Protein AF-A0AAV5VTJ0-F1 (afdb_monomer_lite)

Secondary structure (DSSP, 8-state):
--HHHHHHHHHHHHHHHHHHHHHHHHHHHHGGGTS-HHHHHHHHHHHHHHHHHHHIIIII-EEEEEGGGTEEEEESHHHHTT-S-HHHHHHHHHHHHHHHHHHHHHHHHHHHS-TT-TT-TTGGG--

Sequence (127 aa):
LSDHQLRIICLVITCISLPLNTFCLYLIIAARKIYAPDIFKVTILLQILYMIENVYFTVMFLPFYYGSYGGGYCIGFVCNTKLIPHYALSVIMMSNLSGLFIVLLFFRHQHLMSSPSKLLLGNLASK

Structure (mmCIF, N/CA/C/O backbone):
data_AF-A0AAV5VTJ0-F1
#
_entry.id   AF-A0AAV5VTJ0-F1
#
loop_
_atom_site.group_PDB
_atom_site.id
_atom_site.type_symbol
_atom_site.label_atom_id
_atom_site.label_alt_id
_atom_site.label_comp_id
_atom_site.label_asym_id
_atom_site.label_entity_id
_atom_site.label_seq_id
_atom_site.pdbx_PDB_ins_code
_atom_site.Cartn_x
_atom_site.Cartn_y
_atom_site.Cartn_z
_atom_site.occupancy
_atom_site.B_iso_or_equiv
_atom_site.auth_seq_id
_atom_site.auth_comp_id
_atom_site.auth_asym_id
_atom_site.auth_atom_id
_atom_site.pdbx_PDB_model_num
ATOM 1 N N . LEU A 1 1 ? 6.403 4.916 -24.927 1.00 71.75 1 LEU A N 1
ATOM 2 C CA . LEU A 1 1 ? 6.904 5.184 -23.563 1.00 71.75 1 LEU A CA 1
ATOM 3 C C . LEU A 1 1 ? 8.017 4.184 -23.305 1.00 71.75 1 LEU A C 1
ATOM 5 O O . LEU A 1 1 ? 7.766 3.003 -23.510 1.00 71.75 1 LEU A O 1
ATOM 9 N N . SER A 1 2 ? 9.236 4.625 -22.997 1.00 82.88 2 SER A N 1
ATOM 10 C CA . SER A 1 2 ? 10.346 3.690 -22.760 1.00 82.88 2 SER A CA 1
ATOM 11 C C . SER A 1 2 ? 10.342 3.167 -21.320 1.00 82.88 2 SER A C 1
ATOM 13 O O . SER A 1 2 ? 9.862 3.844 -20.409 1.00 82.88 2 SER A O 1
ATOM 15 N N . ASP A 1 3 ? 10.935 1.994 -21.091 1.00 77.69 3 ASP A N 1
ATOM 16 C CA . ASP A 1 3 ? 11.077 1.397 -19.752 1.00 77.69 3 ASP A CA 1
ATOM 17 C C . ASP A 1 3 ? 11.766 2.335 -18.756 1.00 77.69 3 ASP A C 1
ATOM 19 O O . ASP A 1 3 ? 11.430 2.372 -17.572 1.00 77.69 3 ASP A O 1
ATOM 23 N N . HIS A 1 4 ? 12.719 3.137 -19.236 1.00 80.75 4 HIS A N 1
ATOM 24 C CA . HIS A 1 4 ? 13.413 4.119 -18.413 1.00 80.75 4 HIS A CA 1
ATOM 25 C C . HIS A 1 4 ? 12.478 5.254 -17.970 1.00 80.75 4 HIS A C 1
ATOM 27 O O . HIS A 1 4 ? 12.547 5.695 -16.822 1.00 80.75 4 HIS A O 1
ATOM 33 N N . GLN A 1 5 ? 11.589 5.719 -18.852 1.00 85.00 5 GLN A N 1
ATOM 34 C CA . GLN A 1 5 ? 10.587 6.727 -18.498 1.00 85.00 5 GLN A CA 1
ATOM 35 C C . GLN A 1 5 ? 9.607 6.174 -17.459 1.00 85.00 5 GLN A C 1
ATOM 37 O O . GLN A 1 5 ? 9.310 6.851 -16.479 1.00 85.00 5 GLN A O 1
ATOM 42 N N . LEU A 1 6 ? 9.176 4.922 -17.626 1.00 82.44 6 LEU A N 1
ATOM 43 C CA . LEU A 1 6 ? 8.288 4.240 -16.684 1.00 82.44 6 LEU A CA 1
ATOM 44 C C . LEU A 1 6 ? 8.899 4.102 -15.290 1.00 82.44 6 LEU A C 1
ATOM 46 O O . LEU A 1 6 ? 8.257 4.450 -14.301 1.00 82.44 6 LEU A O 1
ATOM 50 N N . ARG A 1 7 ? 10.166 3.684 -15.206 1.00 82.06 7 ARG A N 1
ATOM 51 C CA . ARG A 1 7 ? 10.890 3.606 -13.929 1.00 82.06 7 ARG A CA 1
ATOM 52 C C . ARG A 1 7 ? 10.983 4.960 -13.230 1.00 82.06 7 ARG A C 1
ATOM 54 O O . ARG A 1 7 ? 10.762 5.023 -12.026 1.00 82.06 7 ARG A O 1
ATOM 61 N N . ILE A 1 8 ? 11.290 6.034 -13.966 1.00 86.31 8 ILE A N 1
ATOM 62 C CA . ILE A 1 8 ? 11.360 7.388 -13.393 1.00 86.31 8 ILE A CA 1
ATOM 63 C C . ILE A 1 8 ? 9.998 7.796 -12.832 1.00 86.31 8 ILE A C 1
ATOM 65 O O . ILE A 1 8 ? 9.927 8.255 -11.695 1.00 86.31 8 ILE A O 1
ATOM 69 N N . ILE A 1 9 ? 8.921 7.601 -13.597 1.00 87.75 9 ILE A N 1
ATOM 70 C CA . ILE A 1 9 ? 7.563 7.949 -13.163 1.00 87.75 9 ILE A CA 1
ATOM 71 C C . ILE A 1 9 ? 7.213 7.210 -11.866 1.00 87.75 9 ILE A C 1
ATOM 73 O O . ILE A 1 9 ? 6.792 7.839 -10.896 1.00 87.75 9 ILE A O 1
ATOM 77 N N . CYS A 1 10 ? 7.438 5.898 -11.807 1.00 86.00 10 CYS A N 1
ATOM 78 C CA . CYS A 1 10 ? 7.128 5.104 -10.619 1.00 86.00 10 CYS A CA 1
ATOM 79 C C . CYS A 1 10 ? 8.002 5.469 -9.410 1.00 86.00 10 CYS A C 1
ATOM 81 O O . CYS A 1 10 ? 7.494 5.532 -8.289 1.00 86.00 10 CYS A O 1
ATOM 83 N N . LEU A 1 11 ? 9.282 5.791 -9.617 1.00 85.81 11 LEU A N 1
ATOM 84 C CA . LEU A 1 11 ? 10.149 6.305 -8.553 1.00 85.81 11 LEU A CA 1
ATOM 85 C C . LEU A 1 11 ? 9.630 7.634 -7.997 1.00 85.81 11 LEU A C 1
ATOM 87 O O . LEU A 1 11 ? 9.520 7.773 -6.782 1.00 85.81 11 LEU A O 1
ATOM 91 N N . VAL A 1 12 ? 9.243 8.576 -8.860 1.00 91.31 12 VAL A N 1
ATOM 92 C CA . VAL A 1 12 ? 8.669 9.864 -8.434 1.00 91.31 12 VAL A CA 1
ATOM 93 C C . VAL A 1 12 ? 7.375 9.652 -7.647 1.00 91.31 12 VAL A C 1
ATOM 95 O O . VAL A 1 12 ? 7.222 10.225 -6.568 1.00 91.31 12 VAL A O 1
ATOM 98 N N . ILE A 1 13 ? 6.479 8.785 -8.135 1.00 89.62 13 ILE A N 1
ATOM 99 C CA . ILE A 1 13 ? 5.248 8.423 -7.419 1.00 89.62 13 ILE A CA 1
ATOM 100 C C . ILE A 1 13 ? 5.584 7.885 -6.026 1.00 89.62 13 ILE A C 1
ATOM 102 O O . ILE A 1 13 ? 4.988 8.332 -5.053 1.00 89.62 13 ILE A O 1
ATOM 106 N N . THR A 1 14 ? 6.569 6.992 -5.916 1.00 88.06 14 THR A N 1
ATOM 107 C CA . THR A 1 14 ? 7.010 6.418 -4.632 1.00 88.06 14 THR A CA 1
ATOM 108 C C . THR A 1 14 ? 7.567 7.474 -3.688 1.00 88.06 14 THR A C 1
ATOM 110 O O . THR A 1 14 ? 7.222 7.504 -2.509 1.00 88.06 14 THR A O 1
ATOM 113 N N . CYS A 1 15 ? 8.429 8.356 -4.197 1.00 90.50 15 CYS A N 1
ATOM 114 C CA . CYS A 1 15 ? 9.053 9.415 -3.409 1.00 90.50 15 CYS A CA 1
ATOM 115 C C . CYS A 1 15 ? 8.029 10.400 -2.841 1.00 90.50 15 CYS A C 1
ATOM 117 O O . CYS A 1 15 ? 8.274 10.977 -1.788 1.00 90.50 15 CYS A O 1
ATOM 119 N N . ILE A 1 16 ? 6.890 10.580 -3.510 1.00 93.81 16 ILE A N 1
ATOM 120 C CA . ILE A 1 16 ? 5.790 11.418 -3.023 1.00 93.81 16 ILE A CA 1
ATOM 121 C C . ILE A 1 16 ? 4.854 10.611 -2.113 1.00 93.81 16 ILE A C 1
ATOM 123 O O . ILE A 1 16 ? 4.449 11.087 -1.051 1.00 93.81 16 ILE A O 1
ATOM 127 N N . SER A 1 17 ? 4.511 9.381 -2.500 1.00 91.94 17 SER A N 1
ATOM 128 C CA . SER A 1 17 ? 3.521 8.562 -1.801 1.00 91.94 17 SER A CA 1
ATOM 129 C C . SER A 1 17 ? 4.019 8.068 -0.443 1.00 91.94 17 SER A C 1
ATOM 131 O O . SER A 1 17 ? 3.242 8.038 0.510 1.00 91.94 17 SER A O 1
ATOM 133 N N . LEU A 1 18 ? 5.296 7.702 -0.314 1.00 91.75 18 LEU A N 1
ATOM 134 C CA . LEU A 1 18 ? 5.852 7.174 0.932 1.00 91.75 18 LEU A CA 1
ATOM 135 C C . LEU A 1 18 ? 5.824 8.192 2.082 1.00 91.75 18 LEU A C 1
ATOM 137 O O . LEU A 1 18 ? 5.304 7.839 3.146 1.00 91.75 18 LEU A O 1
ATOM 141 N N . PRO A 1 19 ? 6.315 9.438 1.918 1.00 94.00 19 PRO A N 1
ATOM 142 C CA . PRO A 1 19 ? 6.228 10.449 2.969 1.00 94.00 19 PRO A CA 1
ATOM 143 C C . PRO A 1 19 ? 4.787 10.731 3.387 1.00 94.00 19 PRO A C 1
ATOM 145 O O . PRO A 1 19 ? 4.497 10.777 4.580 1.00 94.00 19 PRO A O 1
ATOM 148 N N . LEU A 1 20 ? 3.870 10.845 2.420 1.00 94.12 20 LEU A N 1
ATOM 149 C CA . LEU A 1 20 ? 2.453 11.083 2.698 1.00 94.12 20 LEU A CA 1
ATOM 150 C C . LEU A 1 20 ? 1.830 9.925 3.486 1.00 94.12 20 LEU A C 1
ATOM 152 O O . LEU A 1 20 ? 1.194 10.156 4.510 1.00 94.12 20 LEU A O 1
ATOM 156 N N . ASN A 1 21 ? 2.064 8.678 3.074 1.00 92.69 21 ASN A N 1
ATOM 157 C CA . ASN A 1 21 ? 1.544 7.507 3.785 1.00 92.69 21 ASN A CA 1
ATOM 158 C C . ASN A 1 21 ? 2.165 7.331 5.175 1.00 92.69 21 ASN A C 1
ATOM 160 O O . ASN A 1 21 ? 1.480 6.889 6.098 1.00 92.69 21 ASN A O 1
ATOM 164 N N . THR A 1 22 ? 3.433 7.709 5.340 1.00 93.00 22 THR A N 1
ATOM 165 C CA . THR A 1 22 ? 4.109 7.726 6.645 1.00 93.00 22 THR A CA 1
ATOM 166 C C . THR A 1 22 ? 3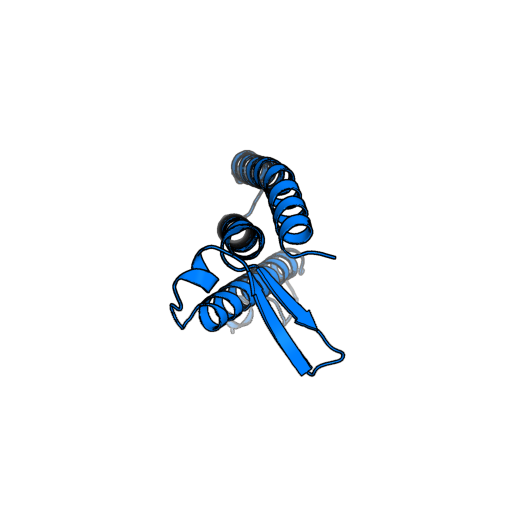.491 8.785 7.554 1.00 93.00 22 THR A C 1
ATOM 168 O O . THR A 1 22 ? 3.224 8.522 8.725 1.00 93.00 22 THR A O 1
ATOM 171 N N . PHE A 1 23 ? 3.197 9.968 7.012 1.00 95.19 23 PHE A N 1
ATOM 172 C CA . PHE A 1 23 ? 2.501 11.022 7.740 1.00 95.19 23 PHE A CA 1
ATOM 173 C C . PHE A 1 23 ? 1.076 10.598 8.128 1.00 95.19 23 PHE A C 1
ATOM 175 O O . PHE A 1 23 ? 0.668 10.792 9.271 1.00 95.19 23 PHE A O 1
ATOM 182 N N . CYS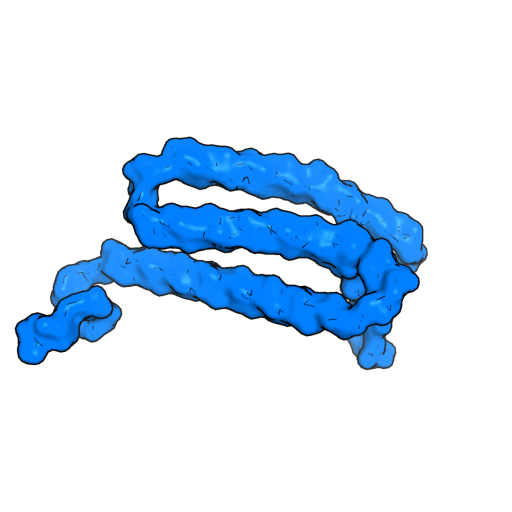 A 1 24 ? 0.341 9.930 7.235 1.00 92.50 24 CYS A N 1
ATOM 183 C CA . CYS A 1 24 ? -0.959 9.342 7.564 1.00 92.50 24 CYS A CA 1
ATOM 184 C C . CYS A 1 24 ? -0.852 8.311 8.694 1.00 92.50 24 CYS A C 1
ATOM 186 O O . CYS A 1 24 ? -1.643 8.358 9.635 1.00 92.50 24 CYS A O 1
ATOM 188 N N . LEU A 1 25 ? 0.143 7.419 8.649 1.00 94.25 25 LEU A N 1
ATOM 189 C CA . LEU A 1 25 ? 0.392 6.455 9.722 1.00 94.25 25 LEU A CA 1
ATOM 190 C C . LEU A 1 25 ? 0.663 7.162 11.058 1.00 94.25 25 LEU A C 1
ATOM 192 O O . LEU A 1 25 ? 0.088 6.787 12.080 1.00 94.25 25 LEU A O 1
ATOM 196 N N . TYR A 1 26 ? 1.475 8.220 11.041 1.00 95.81 26 TYR A N 1
ATOM 197 C CA . TYR A 1 26 ? 1.723 9.056 12.214 1.00 95.81 26 TYR A CA 1
ATOM 198 C C . TYR A 1 26 ? 0.426 9.658 12.776 1.00 95.81 26 TYR A C 1
ATOM 200 O O . TYR A 1 26 ? 0.174 9.550 13.978 1.00 95.81 26 TYR A O 1
ATOM 208 N N . LEU A 1 27 ? -0.434 10.224 11.923 1.00 93.69 27 LEU A N 1
ATOM 209 C CA . LEU A 1 27 ? -1.722 10.782 12.345 1.00 93.69 27 LEU A CA 1
ATOM 210 C C . LEU A 1 27 ? -2.658 9.718 12.930 1.00 93.69 27 LEU A C 1
ATOM 212 O O . LEU A 1 27 ? -3.305 9.975 13.944 1.00 93.69 27 LEU A O 1
ATOM 216 N N . ILE A 1 28 ? -2.712 8.519 12.340 1.00 91.75 28 ILE A N 1
ATOM 217 C CA . ILE A 1 28 ? -3.514 7.406 12.870 1.00 91.75 28 ILE A CA 1
ATOM 218 C C . ILE A 1 28 ? -3.037 7.058 14.282 1.00 91.75 28 ILE A C 1
ATOM 220 O O . ILE A 1 28 ? -3.855 6.975 15.198 1.00 91.75 28 ILE A O 1
ATOM 224 N N . ILE A 1 29 ? -1.722 6.919 14.484 1.00 93.44 29 ILE A N 1
ATOM 225 C CA . ILE A 1 29 ? -1.129 6.627 15.797 1.00 93.44 29 ILE A CA 1
ATOM 226 C C . ILE A 1 29 ? -1.438 7.745 16.802 1.00 93.44 29 ILE A C 1
ATOM 22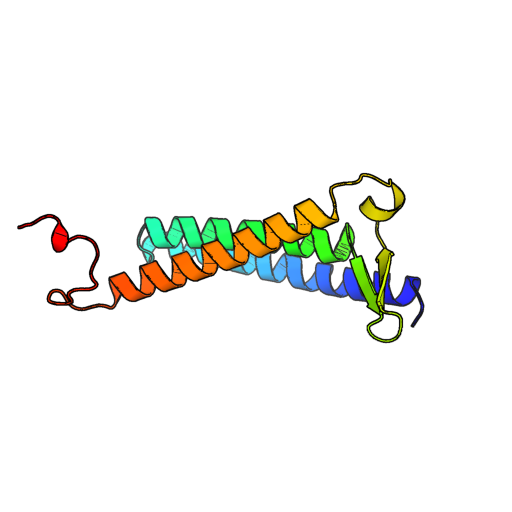8 O O . ILE A 1 29 ? -1.833 7.454 17.933 1.00 93.44 29 ILE A O 1
ATOM 232 N N . ALA A 1 30 ? -1.313 9.012 16.400 1.00 93.44 30 ALA A N 1
ATOM 233 C CA . ALA A 1 30 ? -1.654 10.154 17.249 1.00 93.44 30 ALA A CA 1
ATOM 234 C C . ALA A 1 30 ? -3.144 10.150 17.644 1.00 93.44 30 ALA A C 1
ATOM 236 O O . ALA A 1 30 ? -3.496 10.459 18.785 1.00 93.44 30 ALA A O 1
ATOM 237 N N . ALA A 1 31 ? -4.016 9.712 16.737 1.00 90.00 31 ALA A N 1
ATOM 238 C CA . ALA A 1 31 ? -5.453 9.585 16.950 1.00 90.00 31 ALA A CA 1
ATOM 239 C C . ALA A 1 31 ? -5.874 8.297 17.690 1.00 90.00 31 ALA A C 1
ATOM 241 O O . ALA A 1 31 ? -7.071 8.050 17.844 1.00 90.00 31 ALA A O 1
ATOM 242 N N . ARG A 1 32 ? -4.935 7.490 18.213 1.00 90.50 32 ARG A N 1
ATOM 243 C CA . ARG A 1 32 ? -5.215 6.215 18.907 1.00 90.50 32 ARG A CA 1
ATOM 244 C C . ARG A 1 32 ? -6.307 6.303 19.976 1.00 90.50 32 ARG A C 1
ATOM 246 O O . ARG A 1 32 ? -7.050 5.347 20.152 1.00 90.50 32 ARG A O 1
ATOM 253 N N . LYS A 1 33 ? -6.397 7.424 20.699 1.00 88.38 33 LYS A N 1
ATOM 254 C CA . LYS A 1 33 ? -7.373 7.613 21.789 1.00 88.38 33 LYS A CA 1
ATOM 255 C C . LYS A 1 33 ? -8.821 7.765 21.306 1.00 88.38 33 LYS A C 1
ATOM 257 O O . LYS A 1 33 ? -9.729 7.611 22.110 1.00 88.38 33 LYS A O 1
ATOM 262 N N . ILE A 1 34 ? -9.027 8.093 20.031 1.00 86.62 34 ILE A N 1
ATOM 263 C CA . ILE A 1 34 ? -10.351 8.339 19.443 1.00 86.62 34 ILE A CA 1
ATOM 264 C C . ILE A 1 34 ? -10.980 7.027 18.956 1.00 86.62 34 ILE A C 1
ATOM 266 O O . ILE A 1 34 ? -12.196 6.866 18.981 1.00 86.62 34 ILE A O 1
ATOM 270 N N . TYR A 1 35 ? -10.156 6.079 18.512 1.00 81.94 35 TYR A N 1
ATOM 271 C CA . TYR A 1 35 ? -10.622 4.843 17.895 1.00 81.94 35 TYR A CA 1
ATOM 272 C C . TYR A 1 35 ? -10.888 3.739 18.919 1.00 81.94 35 TYR A C 1
ATOM 274 O O . TYR A 1 35 ? -10.122 3.537 19.862 1.00 81.94 35 TYR A O 1
ATOM 282 N N . ALA A 1 36 ? -11.930 2.944 18.662 1.00 87.25 36 ALA A N 1
ATOM 283 C CA . ALA A 1 36 ? -12.095 1.653 19.318 1.00 87.25 36 ALA A CA 1
ATOM 284 C C . ALA A 1 36 ? -10.856 0.770 19.050 1.00 87.25 36 ALA A C 1
ATOM 286 O O . ALA A 1 36 ? -10.317 0.796 17.937 1.00 87.25 36 ALA A O 1
ATOM 287 N N . PRO A 1 37 ? -10.399 -0.026 20.034 1.00 86.19 37 PRO A N 1
ATOM 288 C CA . PRO A 1 37 ? -9.130 -0.748 19.950 1.00 86.19 37 PRO A CA 1
ATOM 289 C C . PRO A 1 37 ? -9.053 -1.705 18.753 1.00 86.19 37 PRO A C 1
ATOM 291 O O . PRO A 1 37 ? -7.984 -1.843 18.160 1.00 86.19 37 PRO A O 1
ATOM 294 N N . ASP A 1 38 ? -10.165 -2.328 18.361 1.00 84.75 38 ASP A N 1
ATOM 295 C CA . ASP A 1 38 ? -10.189 -3.269 17.235 1.00 84.75 38 ASP A CA 1
ATOM 296 C C . ASP A 1 38 ? -10.135 -2.553 15.881 1.00 84.75 38 ASP A C 1
ATOM 298 O O . ASP A 1 38 ? -9.339 -2.922 15.018 1.00 84.75 38 ASP A O 1
ATOM 302 N N . ILE A 1 39 ? -10.874 -1.447 15.734 1.00 87.12 39 ILE A N 1
ATOM 303 C CA . ILE A 1 39 ? -10.810 -0.575 14.549 1.00 87.12 39 ILE A CA 1
ATOM 304 C C . ILE A 1 39 ? -9.398 -0.005 14.390 1.00 87.12 39 ILE A C 1
ATOM 306 O O . ILE A 1 39 ? -8.857 0.019 13.284 1.00 87.12 39 ILE A O 1
ATOM 310 N N . PHE A 1 40 ? -8.771 0.410 15.492 1.00 89.38 40 PHE A N 1
ATOM 311 C CA . PHE A 1 40 ? -7.411 0.940 15.484 1.00 89.38 40 PHE A CA 1
ATOM 312 C C . PHE A 1 40 ? -6.389 -0.088 14.977 1.00 89.38 40 PHE A C 1
ATOM 314 O O . PHE A 1 40 ? -5.599 0.227 14.087 1.00 89.38 40 PHE A O 1
ATOM 321 N N . LYS A 1 41 ? -6.428 -1.327 15.490 1.00 89.88 41 LYS A N 1
ATOM 322 C CA . LYS A 1 41 ? -5.522 -2.409 15.056 1.00 89.88 41 LYS A CA 1
ATOM 323 C C . LYS A 1 41 ? -5.658 -2.696 13.560 1.00 89.88 41 LYS A C 1
ATOM 325 O O . LYS A 1 41 ? -4.644 -2.759 12.868 1.00 89.88 41 LYS A O 1
ATOM 330 N N . VAL A 1 42 ? -6.893 -2.831 13.065 1.00 90.88 42 VAL A N 1
ATOM 331 C CA . VAL A 1 42 ? -7.156 -3.092 11.639 1.00 90.88 42 VAL A CA 1
ATOM 332 C C . VAL A 1 42 ? -6.673 -1.929 10.776 1.00 90.88 42 VAL A C 1
ATOM 334 O O . VAL A 1 42 ? -6.028 -2.159 9.760 1.00 90.88 42 VAL A O 1
ATOM 337 N N . THR A 1 43 ? -6.912 -0.687 11.203 1.00 89.62 43 THR A N 1
ATOM 338 C CA . THR A 1 43 ? -6.493 0.513 10.460 1.00 89.62 43 THR A CA 1
ATOM 339 C C . THR A 1 43 ? -4.968 0.621 10.364 1.00 89.62 43 THR A C 1
ATOM 341 O O . THR A 1 43 ? -4.441 0.887 9.287 1.00 89.62 43 THR A O 1
ATOM 344 N N . ILE A 1 44 ? -4.243 0.377 11.462 1.00 93.56 44 ILE A N 1
ATOM 345 C CA . ILE A 1 44 ? -2.771 0.371 11.459 1.00 93.56 44 ILE A CA 1
ATOM 346 C C . ILE A 1 44 ? -2.235 -0.732 10.545 1.00 93.56 44 ILE A C 1
ATOM 348 O O . ILE A 1 44 ? -1.353 -0.472 9.728 1.00 93.56 44 ILE A O 1
ATOM 352 N N . LEU A 1 45 ? -2.773 -1.950 10.660 1.00 92.88 45 LEU A N 1
ATOM 353 C CA . LEU A 1 45 ? -2.338 -3.076 9.837 1.00 92.88 45 LEU A CA 1
ATOM 354 C C . LEU A 1 45 ? -2.579 -2.805 8.347 1.00 92.88 45 LEU A C 1
ATOM 356 O O . LEU A 1 45 ? -1.688 -3.038 7.533 1.00 92.88 45 LEU A O 1
ATOM 360 N N . LEU A 1 46 ? -3.748 -2.256 8.007 1.00 92.12 46 LEU A N 1
ATOM 361 C CA . LEU A 1 46 ? -4.096 -1.850 6.649 1.00 92.12 46 LEU A CA 1
ATOM 362 C C . LEU A 1 46 ? -3.114 -0.798 6.113 1.00 92.12 46 LEU A C 1
ATOM 364 O O . LEU A 1 46 ? -2.601 -0.956 5.009 1.00 92.12 46 LEU A O 1
ATOM 368 N N . GLN A 1 47 ? -2.798 0.235 6.901 1.00 93.88 47 GLN A N 1
ATOM 369 C CA . GLN A 1 47 ? -1.869 1.292 6.489 1.00 93.88 47 GLN A CA 1
ATOM 370 C C . GLN A 1 47 ? -0.445 0.758 6.267 1.00 93.88 47 GLN A C 1
ATOM 372 O O . GLN A 1 47 ? 0.208 1.138 5.296 1.00 93.88 47 GLN A O 1
ATOM 377 N N . ILE A 1 48 ? 0.037 -0.142 7.132 1.00 92.69 48 ILE A N 1
ATOM 378 C CA . ILE A 1 48 ? 1.358 -0.772 6.982 1.00 92.69 48 ILE A CA 1
ATOM 379 C C . ILE A 1 48 ? 1.405 -1.628 5.714 1.00 92.69 48 ILE A C 1
ATOM 381 O O . ILE A 1 48 ? 2.339 -1.497 4.923 1.00 92.69 48 ILE A O 1
ATOM 385 N N . LEU A 1 49 ? 0.398 -2.477 5.495 1.00 92.31 49 LEU A N 1
ATOM 386 C CA . LEU A 1 49 ? 0.326 -3.309 4.293 1.00 92.31 49 LEU A CA 1
ATOM 387 C C . LEU A 1 49 ? 0.235 -2.460 3.028 1.00 92.31 49 LEU A C 1
ATOM 389 O O . LEU A 1 49 ? 0.890 -2.785 2.046 1.00 92.31 49 LEU A O 1
ATOM 393 N N . TYR A 1 50 ? -0.488 -1.341 3.072 1.00 90.75 50 TYR A N 1
ATOM 394 C CA . TYR A 1 50 ? -0.593 -0.429 1.939 1.00 90.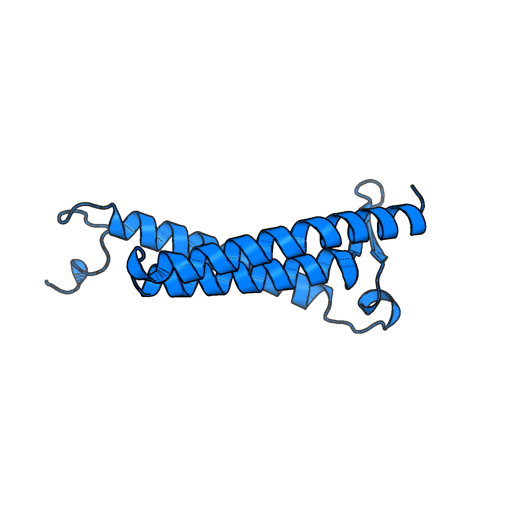75 50 TYR A CA 1
ATOM 395 C C . TYR A 1 50 ? 0.753 0.222 1.618 1.00 90.75 50 TYR A C 1
ATOM 397 O O . TYR A 1 50 ? 1.125 0.336 0.456 1.00 90.75 50 TYR A O 1
ATOM 405 N N . MET A 1 51 ? 1.532 0.604 2.635 1.00 92.44 51 MET A N 1
ATOM 406 C CA . MET A 1 51 ? 2.890 1.118 2.429 1.00 92.44 51 MET A CA 1
ATOM 407 C C . MET A 1 51 ? 3.823 0.064 1.826 1.00 92.44 51 MET A C 1
ATOM 409 O O . MET A 1 51 ? 4.559 0.376 0.890 1.00 92.44 51 MET A O 1
ATOM 413 N N . ILE A 1 52 ? 3.786 -1.170 2.341 1.00 90.56 52 ILE A N 1
ATOM 414 C CA . ILE A 1 52 ? 4.581 -2.288 1.809 1.00 90.56 52 ILE A CA 1
ATOM 415 C C . ILE A 1 52 ? 4.193 -2.562 0.359 1.00 90.56 52 ILE A C 1
ATOM 417 O O . ILE A 1 52 ? 5.068 -2.688 -0.495 1.00 90.56 52 ILE A O 1
ATOM 421 N N . GLU A 1 53 ? 2.894 -2.619 0.076 1.00 88.88 53 GLU A N 1
ATOM 422 C CA . GLU A 1 53 ? 2.375 -2.837 -1.264 1.00 88.88 53 GLU A CA 1
ATOM 423 C C . GLU A 1 53 ? 2.803 -1.718 -2.215 1.00 88.88 53 GLU A C 1
ATOM 425 O O . GLU A 1 53 ? 3.311 -2.004 -3.295 1.00 88.88 53 GLU A O 1
ATOM 430 N N . ASN A 1 54 ? 2.688 -0.455 -1.799 1.00 88.12 54 ASN A N 1
ATOM 431 C CA . ASN A 1 54 ? 3.102 0.689 -2.606 1.00 88.12 54 ASN A CA 1
ATOM 432 C C . ASN A 1 54 ? 4.576 0.553 -3.011 1.00 88.12 54 ASN A C 1
ATOM 434 O O . ASN A 1 54 ? 4.876 0.554 -4.196 1.00 88.12 54 ASN A O 1
ATOM 438 N N . VAL A 1 55 ? 5.479 0.289 -2.058 1.00 86.94 55 VAL A N 1
ATOM 439 C CA . VAL A 1 55 ? 6.908 0.050 -2.349 1.00 86.94 55 VAL A CA 1
ATOM 440 C C . VAL A 1 55 ? 7.115 -1.160 -3.257 1.00 86.94 55 VAL A C 1
ATOM 442 O O . VAL A 1 55 ? 7.940 -1.122 -4.177 1.00 86.94 55 VAL A O 1
ATOM 445 N N . TYR A 1 56 ? 6.383 -2.244 -3.003 1.00 85.81 56 TYR A N 1
ATOM 446 C CA . TYR A 1 56 ? 6.493 -3.458 -3.794 1.00 85.81 56 TYR A CA 1
ATOM 447 C C . TYR A 1 56 ? 6.113 -3.195 -5.254 1.00 85.81 56 TYR A C 1
ATOM 449 O O . TYR A 1 56 ? 6.895 -3.518 -6.143 1.00 85.81 56 TYR A O 1
ATOM 457 N N . PHE A 1 57 ? 4.983 -2.536 -5.510 1.00 81.56 57 PHE A N 1
ATOM 458 C CA . PHE A 1 57 ? 4.473 -2.312 -6.863 1.00 81.56 57 PHE A CA 1
ATOM 459 C C . PHE A 1 57 ? 5.139 -1.175 -7.630 1.00 81.56 57 PHE A C 1
ATOM 461 O O . PHE A 1 57 ? 5.027 -1.131 -8.853 1.00 81.56 57 PHE A O 1
ATOM 468 N N . THR A 1 58 ? 5.806 -0.241 -6.954 1.00 79.06 58 THR A N 1
ATOM 469 C CA . THR A 1 58 ? 6.429 0.910 -7.621 1.00 79.06 58 THR A CA 1
ATOM 470 C C . THR A 1 58 ? 7.944 0.790 -7.771 1.00 79.06 58 THR A C 1
ATOM 472 O O . THR A 1 58 ? 8.521 1.439 -8.646 1.00 79.06 58 THR A O 1
ATOM 475 N N . VAL A 1 59 ? 8.603 -0.034 -6.949 1.00 77.94 59 VAL A N 1
ATOM 476 C CA . VAL A 1 59 ? 10.069 -0.195 -6.963 1.00 77.94 59 VAL A CA 1
ATOM 477 C C . VAL A 1 59 ? 10.481 -1.628 -7.282 1.00 77.94 59 VAL A C 1
ATOM 479 O O . VAL A 1 59 ? 11.402 -1.853 -8.075 1.00 77.94 59 VAL A O 1
ATOM 482 N N . MET A 1 60 ? 9.834 -2.613 -6.657 1.00 74.81 60 MET A N 1
ATOM 483 C CA . MET A 1 60 ? 10.283 -4.004 -6.730 1.00 74.81 60 MET A CA 1
ATOM 484 C C . MET A 1 60 ? 9.713 -4.744 -7.942 1.00 74.81 60 MET A C 1
ATOM 486 O O . MET A 1 60 ? 10.473 -5.383 -8.677 1.00 74.81 60 MET A O 1
ATOM 490 N N . PHE A 1 61 ? 8.406 -4.633 -8.152 1.00 73.50 61 PHE A N 1
ATOM 491 C CA . PHE A 1 61 ? 7.611 -5.360 -9.129 1.00 73.50 61 PHE A CA 1
ATOM 492 C C . PHE A 1 61 ? 6.678 -4.382 -9.846 1.00 73.50 61 PHE A C 1
ATOM 494 O O . PHE A 1 61 ? 5.621 -4.043 -9.334 1.00 73.50 61 PHE A O 1
ATOM 501 N N . LEU A 1 62 ? 7.078 -3.924 -11.030 1.00 74.56 62 LEU A N 1
ATOM 502 C CA . LEU A 1 62 ? 6.331 -2.979 -11.858 1.00 74.56 62 LEU A CA 1
ATOM 503 C C . LEU A 1 62 ? 5.629 -3.762 -12.988 1.00 74.56 62 LEU A C 1
ATOM 505 O O . LEU A 1 62 ? 6.241 -3.984 -14.040 1.00 74.56 62 LEU A O 1
ATOM 509 N N . PRO A 1 63 ? 4.400 -4.277 -12.791 1.00 72.12 63 PRO A N 1
ATOM 510 C CA . PRO A 1 63 ? 3.704 -5.031 -13.824 1.00 72.12 63 PRO A CA 1
ATOM 511 C C . PRO A 1 63 ? 3.140 -4.084 -14.888 1.00 72.12 63 PRO A C 1
ATOM 513 O O . PRO A 1 63 ? 2.315 -3.221 -14.593 1.00 72.12 63 PRO A O 1
ATOM 516 N N . PHE A 1 64 ? 3.539 -4.275 -16.143 1.00 72.44 64 PHE A N 1
ATOM 517 C CA . PHE A 1 64 ? 2.915 -3.629 -17.296 1.00 72.44 64 PHE A CA 1
ATOM 518 C C . PHE A 1 64 ? 2.050 -4.626 -18.042 1.00 72.44 64 PHE A C 1
ATOM 520 O O . PHE A 1 64 ? 2.547 -5.641 -18.522 1.00 72.44 64 PHE A O 1
ATOM 527 N N . TYR A 1 65 ? 0.759 -4.320 -18.159 1.00 68.50 65 TYR A N 1
ATOM 528 C CA . TYR A 1 65 ? -0.193 -5.119 -18.921 1.00 68.50 65 TYR A CA 1
ATOM 529 C C . TYR A 1 65 ? -0.513 -4.436 -20.250 1.00 68.50 65 TYR A C 1
ATOM 531 O O . TYR A 1 65 ? -1.032 -3.319 -20.277 1.00 68.50 65 TYR A O 1
ATOM 539 N N . TYR A 1 66 ? -0.233 -5.115 -21.359 1.00 63.12 66 TYR A N 1
ATOM 540 C CA . TYR A 1 66 ? -0.660 -4.691 -22.683 1.00 63.12 66 TYR A CA 1
ATOM 541 C C . TYR A 1 66 ? -1.932 -5.443 -23.064 1.00 63.12 66 TYR A C 1
ATOM 543 O O . TYR A 1 66 ? -1.881 -6.537 -23.629 1.00 63.12 66 TYR A O 1
ATOM 551 N N . GLY A 1 67 ? -3.086 -4.826 -22.794 1.00 58.56 67 GLY A N 1
ATOM 552 C CA . GLY A 1 67 ? -4.393 -5.414 -23.111 1.00 58.56 67 GLY A CA 1
ATOM 553 C C . GLY A 1 67 ? -4.549 -5.811 -24.581 1.00 58.56 67 GLY A C 1
ATOM 554 O O . GLY A 1 67 ? -5.175 -6.822 -24.874 1.00 58.56 67 GLY A O 1
ATOM 555 N N . SER A 1 68 ? -3.898 -5.085 -25.492 1.00 61.22 68 SER A N 1
ATOM 556 C CA . SER A 1 68 ? -3.921 -5.355 -26.933 1.00 61.22 68 SER A CA 1
ATOM 557 C C . SER A 1 68 ? -3.222 -6.657 -27.342 1.00 61.22 68 SER A C 1
ATOM 559 O O . SER A 1 68 ? -3.526 -7.191 -28.401 1.00 61.22 68 SER A O 1
ATOM 561 N N . TYR A 1 69 ? -2.287 -7.159 -26.529 1.00 54.12 69 TYR A N 1
ATOM 562 C CA . TYR A 1 69 ? -1.467 -8.335 -26.848 1.00 54.12 69 TYR A CA 1
ATOM 563 C C . TYR A 1 69 ? -1.717 -9.512 -25.893 1.00 54.12 69 TYR A C 1
ATOM 565 O O . TYR A 1 69 ? -1.008 -10.512 -25.965 1.00 54.12 69 TYR A O 1
ATOM 573 N N . GLY A 1 70 ? -2.699 -9.399 -24.986 1.00 54.78 70 GLY A N 1
ATOM 574 C CA . GLY A 1 70 ? -3.017 -10.440 -23.999 1.00 54.78 70 GLY A CA 1
ATOM 575 C C . GLY A 1 70 ? -1.841 -10.803 -23.085 1.00 54.78 70 GLY A C 1
ATOM 576 O O . GLY A 1 70 ? -1.799 -11.900 -22.534 1.00 54.78 70 GLY A O 1
ATOM 577 N N . GLY A 1 71 ? -0.865 -9.903 -22.957 1.00 62.59 71 GLY A N 1
ATOM 578 C CA . GLY A 1 71 ? 0.416 -10.169 -22.322 1.00 62.59 71 GLY A CA 1
ATOM 579 C C . GLY A 1 71 ? 0.922 -8.966 -21.544 1.00 62.59 71 GLY A C 1
ATOM 580 O O . GLY A 1 71 ? 0.457 -7.838 -21.706 1.00 62.59 71 GLY A O 1
ATOM 581 N N . GLY A 1 72 ? 1.893 -9.213 -20.679 1.00 67.94 72 GLY A N 1
ATOM 582 C CA . GLY A 1 72 ? 2.531 -8.181 -19.887 1.00 67.94 72 GLY A CA 1
ATOM 583 C C . GLY A 1 72 ? 3.992 -8.500 -19.646 1.00 67.94 72 GLY A C 1
ATOM 584 O O . GLY A 1 72 ? 4.434 -9.635 -19.817 1.00 67.94 72 GLY A O 1
ATOM 585 N N . TYR A 1 73 ? 4.742 -7.488 -19.246 1.00 69.56 73 TYR A N 1
ATOM 586 C CA . TYR A 1 73 ? 6.126 -7.634 -18.826 1.00 69.56 73 TYR A CA 1
ATOM 587 C C . TYR A 1 73 ? 6.300 -6.934 -17.489 1.00 69.56 73 TYR A C 1
ATOM 589 O O . TYR A 1 73 ? 5.542 -6.026 -17.147 1.00 69.56 73 TYR A O 1
ATOM 597 N N . CYS A 1 74 ? 7.260 -7.397 -16.699 1.00 76.31 74 CYS A N 1
ATOM 598 C CA . CYS A 1 74 ? 7.507 -6.825 -15.392 1.00 76.31 74 CYS A CA 1
ATOM 599 C C . CYS A 1 74 ? 8.888 -6.175 -15.361 1.00 76.31 74 CYS A C 1
ATOM 601 O O . CYS A 1 74 ? 9.865 -6.706 -15.894 1.00 76.31 74 CYS A O 1
ATOM 603 N N . ILE A 1 75 ? 8.950 -4.993 -14.760 1.00 73.88 75 ILE A N 1
ATOM 604 C CA . ILE A 1 75 ? 10.164 -4.193 -14.630 1.00 73.88 75 ILE A CA 1
ATOM 605 C C . ILE A 1 75 ? 10.486 -4.089 -13.136 1.00 73.88 75 ILE A C 1
ATOM 607 O O . ILE A 1 75 ? 9.586 -3.943 -12.320 1.00 73.88 75 ILE A O 1
ATOM 611 N N . GLY A 1 76 ? 11.758 -4.163 -12.748 1.00 74.62 76 GLY A N 1
ATOM 612 C CA . GLY A 1 76 ? 12.166 -3.951 -11.355 1.00 74.62 76 GLY A CA 1
ATOM 613 C C . GLY A 1 76 ? 13.180 -4.971 -10.862 1.00 74.62 76 GLY A C 1
ATOM 614 O O . GLY A 1 76 ? 13.573 -5.891 -11.584 1.00 74.62 76 GLY A O 1
ATOM 615 N N . PHE A 1 77 ? 13.632 -4.786 -9.623 1.00 70.69 77 PHE A N 1
ATOM 616 C CA . PHE A 1 77 ? 14.673 -5.627 -9.026 1.00 70.69 77 PHE A CA 1
ATOM 617 C C . PHE A 1 77 ? 14.252 -7.098 -8.974 1.00 70.69 77 PHE A C 1
ATOM 619 O O . PHE A 1 77 ? 15.012 -7.999 -9.314 1.00 70.69 77 PHE A O 1
ATOM 626 N N . VAL A 1 78 ? 12.999 -7.318 -8.600 1.00 73.44 78 VAL A N 1
ATOM 627 C CA . VAL A 1 78 ? 12.426 -8.631 -8.330 1.00 73.44 78 VAL A CA 1
ATOM 628 C C . VAL A 1 78 ? 12.117 -9.378 -9.643 1.00 73.44 78 VAL A C 1
ATOM 630 O O . VAL A 1 78 ? 12.277 -10.593 -9.733 1.00 73.44 78 VAL A O 1
ATOM 633 N N . CYS A 1 79 ? 11.829 -8.644 -10.718 1.00 73.19 79 CYS A N 1
ATOM 634 C CA . CYS A 1 79 ? 11.711 -9.177 -12.078 1.00 73.19 79 CYS A CA 1
ATOM 635 C C . CYS A 1 79 ? 13.040 -9.671 -12.659 1.00 73.19 79 CYS A C 1
ATOM 637 O O . CYS A 1 79 ? 13.089 -10.718 -13.303 1.00 73.19 79 CYS A O 1
ATOM 639 N N . ASN A 1 80 ? 14.132 -8.950 -12.391 1.00 70.19 80 ASN A N 1
ATOM 640 C CA . ASN A 1 80 ? 15.461 -9.317 -12.881 1.00 70.19 80 ASN A CA 1
ATOM 641 C C . ASN A 1 80 ? 16.000 -10.600 -12.231 1.00 70.19 80 ASN A C 1
ATOM 643 O O . ASN A 1 80 ? 16.782 -11.317 -12.850 1.00 70.19 80 ASN A O 1
ATOM 647 N N . THR A 1 81 ? 15.584 -10.907 -11.000 1.00 71.88 81 THR A N 1
ATOM 648 C CA . THR A 1 81 ? 16.084 -12.069 -10.250 1.00 71.88 81 THR A CA 1
ATOM 649 C C . THR A 1 81 ? 15.371 -13.380 -10.586 1.00 71.88 81 THR A C 1
ATOM 651 O O . THR A 1 81 ? 15.755 -14.415 -10.048 1.00 71.88 81 THR A O 1
ATOM 654 N N . LYS A 1 82 ? 14.358 -13.371 -11.470 1.00 68.50 82 LYS A N 1
ATOM 655 C CA . LYS A 1 82 ? 13.554 -14.550 -11.861 1.00 68.50 82 LYS A CA 1
ATOM 656 C C . LYS A 1 82 ? 13.017 -15.380 -10.682 1.00 68.50 82 LYS A C 1
ATOM 658 O O . LYS A 1 82 ? 12.695 -16.548 -10.869 1.00 68.50 82 LYS A O 1
ATOM 663 N N . LEU A 1 83 ? 12.920 -14.825 -9.472 1.00 62.97 83 LEU A N 1
ATOM 664 C CA . LEU A 1 83 ? 12.219 -15.502 -8.379 1.00 62.97 83 LEU A CA 1
ATOM 665 C C . LEU A 1 83 ? 10.730 -15.638 -8.761 1.00 62.97 83 LEU A C 1
ATOM 667 O O . LEU A 1 83 ? 10.193 -14.810 -9.482 1.00 62.97 83 LEU A O 1
ATOM 671 N N . ILE A 1 84 ? 10.068 -16.732 -8.385 1.00 59.84 84 ILE A N 1
ATOM 672 C CA . ILE A 1 84 ? 8.822 -17.140 -9.066 1.00 59.84 84 ILE A CA 1
ATOM 673 C C . ILE A 1 84 ? 7.509 -16.902 -8.296 1.00 59.84 84 ILE A C 1
ATOM 675 O O . ILE A 1 84 ? 6.474 -16.917 -8.954 1.00 59.84 84 ILE A O 1
ATOM 679 N N . PRO A 1 85 ? 7.425 -16.531 -7.003 1.00 69.00 85 PRO A N 1
ATOM 680 C CA . PRO A 1 85 ? 6.113 -16.206 -6.449 1.00 69.00 85 PRO A CA 1
ATOM 681 C C . PRO A 1 85 ? 5.801 -14.703 -6.442 1.00 69.00 85 PRO A C 1
ATOM 683 O O . PRO A 1 85 ? 4.998 -14.275 -5.626 1.00 69.00 85 PRO A O 1
ATOM 686 N N . HIS A 1 86 ? 6.372 -13.877 -7.326 1.00 73.62 86 HIS A N 1
ATOM 687 C CA . HIS A 1 86 ? 6.108 -12.423 -7.308 1.00 73.62 86 HIS A CA 1
ATOM 688 C C . HIS A 1 86 ? 4.648 -12.083 -7.582 1.00 73.62 86 HIS A C 1
ATOM 690 O O . HIS A 1 86 ? 4.039 -11.273 -6.890 1.00 73.62 86 HIS A O 1
ATOM 696 N N . TYR A 1 87 ? 4.057 -12.782 -8.551 1.00 72.00 87 TYR A N 1
ATOM 697 C CA . TYR A 1 87 ? 2.639 -12.648 -8.856 1.00 72.00 87 TYR A CA 1
ATOM 698 C C . TYR A 1 87 ? 1.762 -13.170 -7.709 1.00 72.00 87 TYR A C 1
ATOM 700 O O . TYR A 1 87 ? 0.771 -12.545 -7.348 1.00 72.00 87 TYR A O 1
ATOM 708 N N . ALA A 1 88 ? 2.156 -14.279 -7.073 1.00 78.25 88 ALA A N 1
ATOM 709 C CA . ALA A 1 88 ? 1.447 -14.810 -5.911 1.00 78.25 88 ALA A CA 1
ATOM 710 C C . ALA A 1 88 ? 1.496 -13.833 -4.726 1.00 78.25 88 ALA A C 1
ATOM 712 O O . ALA A 1 88 ? 0.470 -13.570 -4.108 1.00 78.25 88 ALA A O 1
ATOM 713 N N . LEU A 1 89 ? 2.661 -13.240 -4.448 1.00 80.19 89 LEU A N 1
ATOM 714 C CA . LEU A 1 89 ? 2.836 -12.243 -3.395 1.00 80.19 89 LEU A CA 1
ATOM 715 C C . LEU A 1 89 ? 1.988 -10.993 -3.661 1.00 80.19 89 LEU A C 1
ATOM 717 O O . LEU A 1 89 ? 1.311 -10.511 -2.757 1.00 80.19 89 LEU A O 1
ATOM 721 N N . SER A 1 90 ? 1.967 -10.527 -4.910 1.00 78.06 90 SER A N 1
ATOM 722 C CA . SER A 1 90 ? 1.099 -9.444 -5.382 1.00 78.06 90 SER 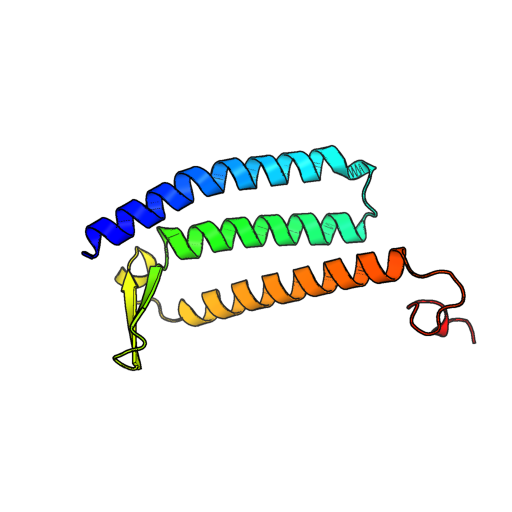A CA 1
ATOM 723 C C . SER A 1 90 ? -0.383 -9.748 -5.130 1.00 78.06 90 SER A C 1
ATOM 725 O O . SER A 1 90 ? -1.095 -8.920 -4.569 1.00 78.06 90 SER A O 1
ATOM 727 N N . VAL A 1 91 ? -0.866 -10.932 -5.518 1.00 82.19 91 VAL A N 1
ATOM 728 C CA . VAL A 1 91 ? -2.270 -11.328 -5.308 1.00 82.19 91 VAL A CA 1
ATOM 729 C C . VAL A 1 91 ? -2.598 -11.443 -3.819 1.00 82.19 91 VAL A C 1
ATOM 731 O O . VAL A 1 91 ? -3.665 -10.999 -3.391 1.00 82.19 91 VAL A O 1
ATOM 734 N N . ILE A 1 92 ? -1.685 -11.998 -3.017 1.00 85.06 92 ILE A N 1
ATOM 735 C CA . ILE A 1 92 ? -1.845 -12.114 -1.564 1.00 85.06 92 ILE A CA 1
ATOM 736 C C . ILE A 1 92 ? -1.953 -10.724 -0.928 1.00 85.06 92 ILE A C 1
ATOM 738 O O . ILE A 1 92 ? -2.865 -10.508 -0.132 1.00 85.06 92 ILE A O 1
ATOM 742 N N . MET A 1 93 ? -1.080 -9.777 -1.281 1.00 84.94 93 MET A N 1
ATOM 743 C CA . MET A 1 93 ? -1.112 -8.412 -0.737 1.00 84.94 93 MET A CA 1
ATOM 744 C C . MET A 1 93 ? -2.421 -7.692 -1.082 1.00 84.94 93 MET A C 1
ATOM 746 O O . MET A 1 93 ? -3.130 -7.265 -0.167 1.00 84.94 93 MET A O 1
ATOM 750 N N . MET A 1 94 ? -2.812 -7.691 -2.361 1.00 84.94 94 MET A N 1
ATOM 751 C CA . MET A 1 94 ? -4.067 -7.078 -2.817 1.00 84.94 94 MET A CA 1
ATOM 752 C C . MET A 1 94 ? -5.289 -7.696 -2.123 1.00 84.94 94 MET A C 1
ATOM 754 O O . MET A 1 94 ? -6.214 -6.987 -1.713 1.00 84.94 94 MET A O 1
ATOM 758 N N . SER A 1 95 ? -5.294 -9.022 -1.949 1.00 85.62 95 SER A N 1
ATOM 759 C CA . SER A 1 95 ? -6.382 -9.736 -1.267 1.00 85.62 95 SER A CA 1
ATOM 760 C C . SER A 1 95 ? -6.458 -9.370 0.215 1.00 85.62 95 SER A C 1
ATOM 762 O O . SER A 1 95 ? -7.549 -9.126 0.730 1.00 85.62 95 SER A O 1
ATOM 764 N N . ASN A 1 96 ? -5.312 -9.283 0.901 1.00 86.69 96 ASN A N 1
ATOM 765 C CA . ASN A 1 96 ? -5.252 -8.889 2.310 1.00 86.69 96 ASN A CA 1
ATOM 766 C C . ASN A 1 96 ? -5.715 -7.445 2.515 1.00 86.69 96 ASN A C 1
ATOM 768 O O . ASN A 1 96 ? -6.476 -7.180 3.443 1.00 86.69 96 ASN A O 1
ATOM 772 N N . LEU A 1 97 ? -5.314 -6.522 1.641 1.00 88.88 97 LEU A N 1
ATOM 773 C CA . LEU A 1 97 ? -5.760 -5.130 1.706 1.00 88.88 97 LEU A CA 1
ATOM 774 C C . LEU A 1 97 ? -7.263 -4.999 1.486 1.00 88.88 97 LEU A C 1
ATOM 776 O O . LEU A 1 97 ? -7.949 -4.358 2.282 1.00 88.88 97 LEU A O 1
ATOM 780 N N . SER A 1 98 ? -7.783 -5.668 0.458 1.00 86.62 98 SER A N 1
ATOM 781 C CA . SER A 1 98 ? -9.221 -5.704 0.178 1.00 86.62 98 SER A CA 1
ATOM 782 C C . SER A 1 98 ? -9.999 -6.289 1.361 1.00 86.62 98 SER A C 1
ATOM 784 O O . SER A 1 98 ? -10.988 -5.709 1.810 1.00 86.62 98 SER A O 1
ATOM 786 N N . GLY A 1 99 ? -9.524 -7.408 1.918 1.00 87.25 99 GLY A N 1
ATOM 787 C CA . GLY A 1 99 ? -10.136 -8.064 3.071 1.00 87.25 99 GLY A CA 1
ATOM 788 C C . GLY A 1 99 ? -10.131 -7.187 4.324 1.00 87.25 99 GLY A C 1
ATOM 789 O O . GLY A 1 99 ? -11.172 -7.009 4.952 1.00 87.25 99 GLY A O 1
ATOM 790 N N . LEU A 1 100 ? -8.993 -6.579 4.665 1.00 86.62 100 LEU A N 1
ATOM 791 C CA . LEU A 1 100 ? -8.881 -5.684 5.821 1.00 86.62 100 LEU A CA 1
ATOM 792 C C . LEU A 1 100 ? -9.730 -4.421 5.662 1.00 86.62 100 LEU A C 1
ATOM 794 O O . LEU A 1 100 ? -10.319 -3.959 6.639 1.00 86.62 100 LEU A O 1
ATOM 798 N N . PHE A 1 101 ? -9.846 -3.889 4.446 1.00 87.12 101 PHE A N 1
ATOM 799 C CA . PHE A 1 101 ? -10.735 -2.767 4.164 1.00 87.12 101 PHE A CA 1
ATOM 800 C C . PHE A 1 101 ? -12.208 -3.145 4.376 1.00 87.12 101 PHE A C 1
ATOM 802 O O . PHE A 1 101 ? -12.943 -2.407 5.035 1.00 87.12 101 PHE A O 1
ATOM 809 N N . ILE A 1 102 ? -12.634 -4.322 3.905 1.00 87.44 102 ILE A N 1
ATOM 810 C CA . ILE A 1 102 ? -13.989 -4.841 4.154 1.00 87.44 102 ILE A CA 1
ATOM 811 C C . ILE A 1 102 ? -14.228 -5.038 5.656 1.00 87.44 102 ILE A C 1
ATOM 813 O O . ILE A 1 102 ? -15.271 -4.628 6.164 1.00 87.44 102 ILE A O 1
ATOM 817 N N . VAL A 1 103 ? -13.265 -5.606 6.386 1.00 85.75 103 VAL A N 1
ATOM 818 C CA . VAL A 1 103 ? -13.349 -5.776 7.847 1.00 85.75 103 VAL A CA 1
ATOM 819 C C . VAL A 1 103 ? -13.475 -4.425 8.557 1.00 85.75 103 VAL A C 1
ATOM 821 O O . VAL A 1 103 ? -14.276 -4.285 9.481 1.00 85.75 103 VAL A O 1
ATOM 824 N N . LEU A 1 104 ? -12.744 -3.403 8.108 1.00 88.00 104 LEU A N 1
ATOM 825 C CA . LEU A 1 104 ? -12.843 -2.051 8.654 1.00 88.00 104 LEU A CA 1
ATOM 826 C C . LEU A 1 104 ? -14.238 -1.447 8.428 1.00 88.00 104 LEU A C 1
ATOM 828 O O . LEU A 1 104 ? -14.832 -0.896 9.360 1.00 88.00 104 LEU A O 1
ATOM 832 N N . LEU A 1 105 ? -14.778 -1.572 7.210 1.00 85.38 105 LEU A N 1
ATOM 833 C CA . LEU A 1 105 ? -16.142 -1.141 6.889 1.00 85.38 105 LEU A CA 1
ATOM 834 C C . LEU A 1 105 ? -17.172 -1.888 7.732 1.00 85.38 105 LEU A C 1
ATOM 836 O O . LEU A 1 105 ? -18.104 -1.272 8.250 1.00 85.38 105 LEU A O 1
ATOM 840 N N . PHE A 1 106 ? -16.976 -3.192 7.911 1.00 84.81 106 PHE A N 1
ATOM 841 C CA . PHE A 1 106 ? -17.833 -4.026 8.733 1.00 84.81 106 PHE A CA 1
ATOM 842 C C . PHE A 1 106 ? -17.835 -3.563 10.192 1.00 84.81 106 PHE A C 1
ATOM 844 O O . PHE A 1 106 ? -18.905 -3.314 10.744 1.00 84.81 106 PHE A O 1
ATOM 851 N N . PHE A 1 107 ? -16.665 -3.354 10.805 1.00 83.69 107 PHE A N 1
ATOM 852 C CA . PHE A 1 107 ? -16.582 -2.848 12.178 1.00 83.69 107 PHE A CA 1
ATOM 853 C C . PHE A 1 107 ? -17.216 -1.469 12.332 1.00 83.69 107 PHE A C 1
ATOM 855 O O . PHE A 1 107 ? -17.940 -1.224 13.298 1.00 83.69 107 PHE A O 1
ATOM 862 N N . ARG A 1 108 ? -16.997 -0.571 11.368 1.00 83.81 108 ARG A N 1
ATOM 863 C CA . ARG A 1 108 ? -17.632 0.749 11.380 1.00 83.81 108 ARG A CA 1
ATOM 864 C C . ARG A 1 108 ? -19.153 0.644 11.264 1.00 83.81 108 ARG A C 1
ATOM 866 O O . ARG A 1 108 ? -19.862 1.362 11.962 1.00 83.81 108 ARG A O 1
ATOM 873 N N . HIS A 1 109 ? -19.653 -0.250 10.416 1.00 82.50 109 HIS A N 1
ATOM 874 C CA . HIS A 1 109 ? -21.083 -0.492 10.268 1.00 82.50 109 HIS A CA 1
ATOM 875 C C . HIS A 1 109 ? -21.693 -1.057 11.557 1.00 82.50 109 HIS A C 1
ATOM 877 O O . HIS A 1 109 ? -22.698 -0.532 12.025 1.00 82.50 109 HIS A O 1
ATOM 883 N N . GLN A 1 110 ? -21.050 -2.050 12.181 1.00 80.19 110 GLN A N 1
ATOM 884 C CA . GLN A 1 110 ? -21.475 -2.607 13.472 1.00 80.19 110 GLN A CA 1
ATOM 885 C C . GLN A 1 110 ? -21.510 -1.539 14.574 1.00 80.19 110 GLN A C 1
ATOM 887 O O . GLN A 1 110 ? -22.446 -1.515 15.363 1.00 80.19 110 GLN A O 1
ATOM 892 N N . HIS A 1 111 ? -20.541 -0.619 14.594 1.00 77.44 111 HIS A N 1
ATOM 893 C CA . HIS A 1 111 ? -20.506 0.474 15.568 1.00 77.44 111 HIS A CA 1
ATOM 894 C C . HIS A 1 111 ? -21.614 1.525 15.360 1.00 77.44 111 HIS A C 1
ATOM 896 O O . HIS A 1 111 ? -22.057 2.146 16.321 1.00 77.44 111 HIS A O 1
ATOM 902 N N . LEU A 1 112 ? -22.065 1.733 14.117 1.00 80.38 112 LEU A N 1
ATOM 903 C CA . LEU A 1 112 ? -23.129 2.688 13.774 1.00 80.38 112 LEU A CA 1
ATOM 904 C C . LEU A 1 112 ? -24.543 2.095 13.887 1.00 80.38 112 LEU A C 1
ATOM 906 O O . LEU A 1 112 ? -25.519 2.846 13.911 1.00 80.38 112 LEU A O 1
ATOM 910 N N . MET A 1 113 ? -24.680 0.767 13.918 1.00 74.00 113 MET A N 1
ATOM 911 C CA . MET A 1 113 ? -25.981 0.115 14.045 1.00 74.00 113 MET A CA 1
ATOM 912 C C . MET A 1 113 ? -26.542 0.259 15.464 1.00 74.00 113 MET A C 1
ATOM 914 O O . MET A 1 113 ? -25.872 -0.009 16.454 1.00 74.00 113 MET A O 1
ATOM 918 N N . SER A 1 114 ? -27.810 0.661 15.555 1.00 58.34 114 SER A N 1
ATOM 919 C CA . SER A 1 114 ? -28.517 0.814 16.829 1.00 58.34 114 SER A CA 1
ATOM 920 C C . SER A 1 114 ? -28.887 -0.549 17.449 1.00 58.34 114 SER A C 1
ATOM 922 O O . SER A 1 114 ? -29.136 -1.520 16.726 1.00 58.34 114 SER A O 1
ATOM 924 N N . SER A 1 115 ? -28.973 -0.607 18.787 1.00 60.53 115 SER A N 1
ATOM 925 C CA . SER A 1 115 ? -29.096 -1.829 19.610 1.00 60.53 115 SER A CA 1
ATOM 926 C C . SER A 1 115 ? -30.169 -2.871 19.239 1.00 60.53 115 SER A C 1
ATOM 928 O O . SER A 1 115 ? -29.945 -4.030 19.585 1.00 60.53 115 SER A O 1
ATOM 930 N N . PRO A 1 116 ? -31.305 -2.578 18.565 1.00 58.81 116 PRO A N 1
ATOM 931 C CA . PRO A 1 116 ? -32.271 -3.631 18.227 1.00 58.81 116 PRO A CA 1
ATOM 932 C C . PRO A 1 116 ? -32.048 -4.300 16.852 1.00 58.81 116 PRO A C 1
ATOM 934 O O . PRO A 1 116 ? -32.883 -5.095 16.418 1.00 58.81 116 PRO A O 1
ATOM 937 N N . SER A 1 117 ? -30.956 -4.009 16.137 1.00 57.22 117 SER A N 1
ATOM 938 C CA . SER A 1 117 ? -30.679 -4.610 14.821 1.00 57.22 117 SER A CA 1
ATOM 939 C C . SER A 1 117 ? -30.411 -6.126 14.897 1.00 57.22 117 SER A C 1
ATOM 941 O O . SER A 1 117 ? -29.518 -6.574 15.614 1.00 57.22 117 SER A O 1
ATOM 943 N N . LYS A 1 118 ? -31.125 -6.928 14.085 1.00 62.19 118 LYS A N 1
ATOM 944 C CA . LYS A 1 118 ? -30.898 -8.386 13.917 1.00 62.19 118 LYS A CA 1
ATOM 945 C C . LYS A 1 118 ? -29.522 -8.736 13.326 1.00 62.19 118 LYS A C 1
ATOM 947 O O . LYS A 1 118 ? -29.116 -9.891 13.381 1.00 62.19 118 LYS A O 1
ATOM 952 N N . LEU A 1 119 ? -28.838 -7.757 12.734 1.00 63.34 119 LEU A N 1
ATOM 953 C CA . LEU A 1 119 ? -27.529 -7.901 12.086 1.00 63.34 119 LEU A CA 1
ATOM 954 C C . LEU A 1 119 ? -26.360 -7.540 13.020 1.00 63.34 119 LEU A C 1
ATOM 956 O O . LEU A 1 119 ? -25.201 -7.609 12.603 1.00 63.34 119 LEU A O 1
ATOM 960 N N . LEU A 1 120 ? -26.653 -7.136 14.261 1.00 65.19 120 LEU A N 1
ATOM 961 C CA . LEU A 1 120 ? -25.642 -6.826 15.263 1.00 65.19 120 LEU A CA 1
ATOM 962 C C . LEU A 1 120 ? -25.063 -8.130 15.829 1.00 65.19 120 LEU A C 1
ATOM 964 O O . LEU A 1 120 ? -25.765 -8.901 16.494 1.00 65.19 120 LEU A O 1
ATOM 968 N N . LEU A 1 121 ? -23.784 -8.391 15.554 1.00 61.22 121 LEU A N 1
ATOM 969 C CA . LEU A 1 121 ? -23.094 -9.554 16.114 1.00 61.22 121 LEU A CA 1
ATOM 970 C C . LEU A 1 121 ? -22.916 -9.352 17.624 1.00 61.22 121 LEU A C 1
ATOM 972 O O . LEU A 1 121 ? -22.227 -8.437 18.060 1.00 61.22 121 LEU A O 1
ATOM 976 N N . GLY A 1 122 ? -23.566 -10.206 18.415 1.00 58.78 122 GLY A N 1
ATOM 977 C CA . GLY A 1 122 ? -23.571 -10.146 19.882 1.00 58.78 122 GLY A CA 1
ATOM 978 C C . GLY A 1 122 ? -24.955 -10.386 20.487 1.00 58.78 122 GLY A C 1
ATOM 979 O O . GLY A 1 122 ? -25.067 -11.070 21.498 1.00 58.78 122 GLY A O 1
ATOM 980 N N . ASN A 1 123 ? -26.026 -9.948 19.815 1.00 49.53 123 ASN A N 1
ATOM 981 C CA . ASN A 1 123 ? -27.404 -10.169 20.285 1.00 49.53 123 ASN A CA 1
ATOM 982 C C . ASN A 1 123 ? -27.933 -11.592 20.027 1.00 49.53 123 ASN A C 1
ATOM 984 O O . ASN A 1 123 ? -28.930 -11.995 20.620 1.00 49.53 123 ASN A O 1
ATOM 988 N N . LEU A 1 124 ? -27.271 -12.372 19.166 1.00 51.28 124 LEU A N 1
ATOM 989 C CA . LEU A 1 124 ? -27.610 -13.779 18.916 1.00 51.28 124 LEU A CA 1
ATOM 990 C C . LEU A 1 124 ? -27.109 -14.733 20.014 1.00 51.28 124 LEU A C 1
ATOM 992 O O . LEU A 1 124 ? -27.538 -15.878 20.037 1.00 51.28 124 LEU A O 1
ATOM 996 N N . ALA A 1 125 ? -26.243 -14.278 20.928 1.00 4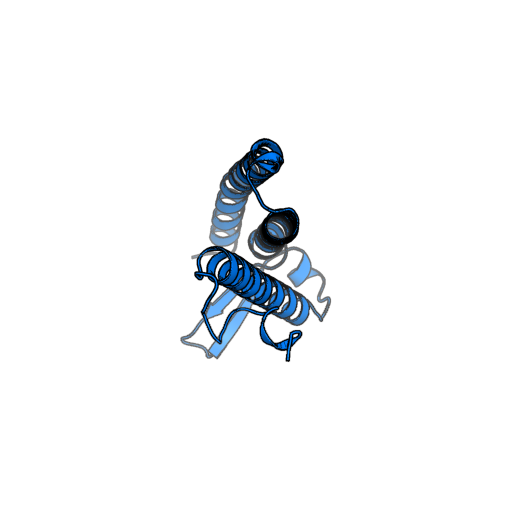8.91 125 ALA A N 1
ATOM 997 C CA . ALA A 1 125 ? -25.746 -15.085 22.048 1.00 48.91 125 ALA A CA 1
ATOM 998 C C . ALA A 1 125 ? -26.597 -14.954 23.331 1.00 48.91 125 ALA A C 1
ATOM 1000 O O . ALA A 1 125 ? -26.247 -15.531 24.354 1.00 48.91 125 ALA A O 1
ATOM 1001 N N . SER A 1 126 ? -27.697 -14.188 23.293 1.00 47.00 126 SER A N 1
ATOM 1002 C CA . SER A 1 126 ? -28.570 -13.917 24.449 1.00 47.00 126 SER A CA 1
ATOM 1003 C C . SER A 1 126 ? -29.966 -14.556 24.331 1.00 47.00 126 SER A C 1
ATOM 1005 O O . SER A 1 126 ? -30.916 -14.076 24.957 1.00 47.00 126 SER A O 1
ATOM 1007 N N . LYS A 1 127 ? -30.122 -15.611 23.528 1.00 40.47 127 LYS A N 1
ATOM 1008 C CA . LYS A 1 127 ? -31.342 -16.428 23.513 1.00 40.47 127 LYS A CA 1
ATOM 1009 C C . LYS A 1 127 ? -31.022 -17.898 23.679 1.00 40.47 127 LYS A C 1
ATOM 1011 O O . LYS A 1 127 ? -30.124 -18.368 22.952 1.00 40.47 127 LYS A O 1
#

InterPro domains:
  IPR019429 7TM GPCR, serpentine chemoreceptor class i (Sri) [PF10327] (8-114)

Organism: NCBI:txid1538716

pLDDT: mean 79.59, std 12.61, range [40.47, 95.81]

Radius of gyration: 19.6 Å; chains: 1; bounding box: 48×29×51 Å

Foldseek 3Di:
DDPVVLLVVLVVVLVVVLVVLVVVLVVLVVCCVVDDVVLSVLVNVLSVLVNVLSCCCSAAWPWDDDPVVRDIATDHDNSVVPDPCSVVVNVVSVVSNVVSVVVSVVVVVLVPDDDVDPPNPPVVVVD